Protein AF-A0A1W1HBN4-F1 (afdb_monomer_lite)

pLDDT: mean 91.36, std 12.98, range [43.5, 98.62]

Secondary structure (DSSP, 8-state):
----S--------HHHHHHHHHHHHHHHHHHHHHHHHHSTTTHHHHHHHHHTT-GGGGHHHHHHHHHHHHHHTTSTTSPPPHHHHHHHHHHHS--HHHHHH-GGGGHHHHHHHHHHHHH-

Structure (mmCIF, N/CA/C/O backbone):
data_AF-A0A1W1HBN4-F1
#
_entry.id   AF-A0A1W1HBN4-F1
#
loop_
_atom_site.group_PDB
_atom_site.id
_atom_site.type_symbol
_atom_site.label_atom_id
_atom_site.label_alt_id
_atom_site.label_comp_id
_atom_site.label_asym_id
_atom_site.label_entity_id
_atom_site.label_seq_id
_atom_site.pdbx_PDB_ins_code
_atom_site.Cartn_x
_atom_site.Cartn_y
_atom_site.Cartn_z
_atom_site.occupancy
_atom_site.B_iso_or_equiv
_atom_site.auth_seq_id
_atom_site.auth_comp_id
_atom_site.auth_asym_id
_atom_site.auth_atom_id
_atom_site.pdbx_PDB_model_num
ATOM 1 N N . MET A 1 1 ? -36.441 25.761 12.185 1.00 43.50 1 MET A N 1
ATOM 2 C CA . MET A 1 1 ? -35.252 25.169 12.829 1.00 43.50 1 MET A CA 1
ATOM 3 C C . MET A 1 1 ? -34.893 23.951 11.997 1.00 43.50 1 MET A C 1
ATOM 5 O O . MET A 1 1 ? -35.746 23.078 11.923 1.00 43.50 1 MET A O 1
ATOM 9 N N . PRO A 1 2 ? -33.772 23.923 11.260 1.00 45.31 2 PRO A N 1
ATOM 10 C CA . PRO A 1 2 ? -33.369 22.708 10.565 1.00 45.31 2 PRO A CA 1
ATOM 11 C C . PRO A 1 2 ? -32.959 21.667 11.609 1.00 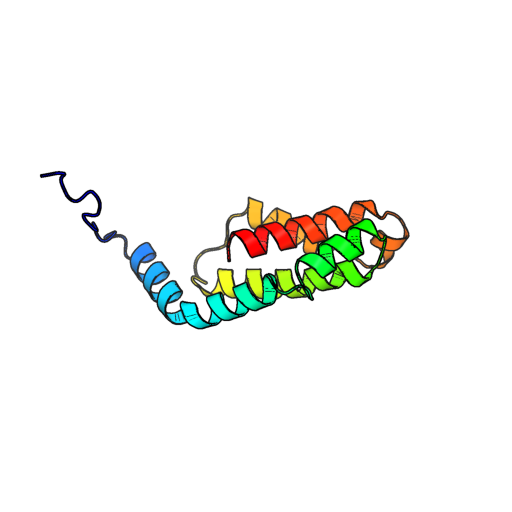45.31 2 PRO A C 1
ATOM 13 O O . PRO A 1 2 ? -32.120 21.943 12.467 1.00 45.31 2 PRO A O 1
ATOM 16 N N . ASP A 1 3 ? -33.608 20.509 11.560 1.00 44.72 3 ASP A N 1
A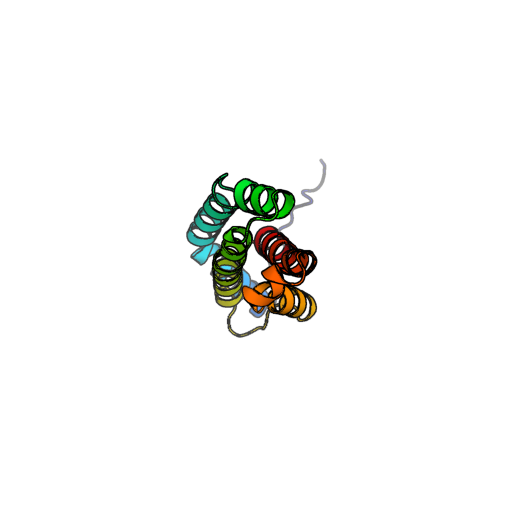TOM 17 C CA . ASP A 1 3 ? -33.293 19.364 12.402 1.00 44.72 3 ASP A CA 1
ATOM 18 C C . ASP A 1 3 ? -31.818 18.984 12.245 1.00 44.72 3 ASP A C 1
ATOM 20 O O . ASP A 1 3 ? -31.273 18.932 11.141 1.00 44.72 3 ASP A O 1
ATOM 24 N N . ASN A 1 4 ? -31.164 18.754 13.380 1.00 46.66 4 ASN A N 1
ATOM 25 C CA . ASN A 1 4 ? -29.769 18.352 13.464 1.00 46.66 4 ASN A CA 1
ATOM 26 C C . ASN A 1 4 ? -29.586 16.975 12.797 1.00 46.66 4 ASN A C 1
ATOM 28 O O . ASN A 1 4 ? -29.841 15.938 13.407 1.00 46.66 4 ASN A O 1
ATOM 32 N N . ILE A 1 5 ? -29.146 16.978 11.536 1.00 50.41 5 ILE A N 1
ATOM 33 C CA . ILE A 1 5 ? -28.921 15.789 10.692 1.00 50.41 5 ILE A CA 1
ATOM 34 C C . ILE A 1 5 ? -27.757 14.925 11.227 1.00 50.41 5 ILE A C 1
ATOM 36 O O . ILE A 1 5 ? -27.572 13.789 10.801 1.00 50.41 5 ILE A O 1
ATOM 40 N N . PHE A 1 6 ? -27.014 15.418 12.224 1.00 51.88 6 PHE A N 1
ATOM 41 C CA . PHE A 1 6 ? -25.983 14.676 12.950 1.00 51.88 6 PHE A CA 1
ATOM 42 C C . PHE A 1 6 ? -26.509 14.098 14.269 1.00 51.88 6 PHE A C 1
ATOM 44 O O . PHE A 1 6 ? -25.833 14.156 15.299 1.00 51.88 6 PHE A O 1
ATOM 51 N N . GLN A 1 7 ? -27.710 13.511 14.271 1.00 47.12 7 GLN A N 1
ATOM 52 C CA . GLN A 1 7 ? -28.030 12.543 15.318 1.00 47.12 7 GLN A CA 1
ATOM 53 C C . GLN A 1 7 ? -27.072 11.359 15.171 1.00 47.12 7 GLN A C 1
ATOM 55 O O . GLN A 1 7 ? -27.268 10.466 14.349 1.00 47.12 7 GLN A O 1
ATOM 60 N N . ASN A 1 8 ? -26.011 11.402 15.972 1.00 57.03 8 ASN A N 1
ATOM 61 C CA . ASN A 1 8 ? -24.996 10.376 16.119 1.00 57.03 8 ASN A CA 1
ATOM 62 C C . ASN A 1 8 ? -25.655 9.125 16.724 1.00 57.03 8 ASN A C 1
ATOM 64 O O . ASN A 1 8 ? -25.624 8.905 17.934 1.00 57.03 8 ASN A O 1
ATOM 68 N N . LYS A 1 9 ? -26.356 8.343 15.896 1.00 58.72 9 LYS A N 1
ATOM 69 C CA . LYS A 1 9 ? -26.771 6.992 16.267 1.00 58.72 9 LYS A CA 1
ATOM 70 C C . LYS A 1 9 ? -25.494 6.176 16.355 1.00 58.72 9 LYS A C 1
ATOM 72 O O . LYS A 1 9 ? -24.943 5.798 15.327 1.00 58.72 9 LYS A O 1
ATOM 77 N N . SER A 1 10 ? -25.016 5.947 17.575 1.00 64.31 10 SER A N 1
ATOM 78 C CA . SER A 1 10 ? -23.909 5.025 17.798 1.00 64.31 10 SER A CA 1
ATOM 79 C C . SER A 1 10 ? -24.286 3.679 17.189 1.00 64.31 10 SER A C 1
ATOM 81 O O . SER A 1 10 ? -25.327 3.111 17.542 1.00 64.31 10 SER A O 1
ATOM 83 N N . ASP A 1 11 ? -23.463 3.189 16.268 1.00 70.50 11 ASP A N 1
ATOM 84 C CA . ASP A 1 11 ? -23.628 1.843 15.745 1.00 70.50 11 ASP A CA 1
ATOM 85 C C . ASP A 1 11 ? -23.503 0.857 16.916 1.00 70.50 11 ASP A C 1
ATOM 87 O O . ASP A 1 11 ? -22.508 0.843 17.644 1.00 70.50 11 ASP A O 1
ATOM 91 N N . GLN A 1 12 ? -24.569 0.099 17.169 1.00 81.81 12 GLN A N 1
ATOM 92 C CA . GLN A 1 12 ? -24.625 -0.848 18.283 1.00 81.81 12 GLN A CA 1
ATOM 93 C C . GLN A 1 12 ? -23.892 -2.155 17.955 1.00 81.81 12 GLN A C 1
ATOM 95 O O . GLN A 1 12 ? -23.806 -3.028 18.815 1.00 81.81 12 GLN A O 1
ATOM 100 N N . ASN A 1 13 ? -23.375 -2.313 16.730 1.00 89.00 13 ASN A N 1
ATOM 101 C CA . ASN A 1 13 ? -22.580 -3.469 16.350 1.00 89.00 13 ASN A CA 1
ATOM 102 C C . ASN A 1 13 ? -21.252 -3.483 17.140 1.00 89.00 13 ASN A C 1
ATOM 104 O O . ASN A 1 13 ? -20.427 -2.581 16.951 1.00 89.00 13 ASN A O 1
ATOM 108 N N . PRO A 1 14 ? -21.004 -4.504 17.984 1.00 90.06 14 PRO A N 1
ATOM 109 C CA . PRO A 1 14 ? -19.784 -4.591 18.785 1.00 90.06 14 PRO A CA 1
ATOM 110 C C . PRO A 1 14 ? -18.499 -4.568 17.949 1.00 90.06 14 PRO A C 1
ATOM 112 O O . PRO A 1 14 ? -17.515 -3.962 18.368 1.00 90.06 14 PRO A O 1
ATOM 115 N N . GLU A 1 15 ? -18.506 -5.160 16.748 1.00 90.94 15 GLU A N 1
ATOM 116 C CA . GLU A 1 15 ? -17.345 -5.139 15.846 1.00 90.94 15 GLU A CA 1
ATOM 117 C C . GLU A 1 15 ? -17.008 -3.711 15.401 1.00 90.94 15 GLU A C 1
ATOM 119 O O . GLU A 1 15 ? -15.841 -3.327 15.353 1.00 90.94 15 GLU A O 1
ATOM 124 N N . ILE A 1 16 ? -18.032 -2.903 15.105 1.00 90.50 16 ILE A N 1
ATOM 125 C CA . ILE A 1 16 ? -17.860 -1.516 14.657 1.00 90.50 16 ILE A CA 1
ATOM 126 C C . ILE A 1 16 ? -17.365 -0.642 15.809 1.00 90.50 16 ILE A C 1
ATOM 128 O O . ILE A 1 16 ? -16.514 0.220 15.596 1.00 90.50 16 ILE A O 1
ATOM 132 N N . GLN A 1 17 ? -17.830 -0.894 17.034 1.00 92.19 17 GLN A N 1
ATOM 133 C CA . GLN A 1 17 ? -17.337 -0.194 18.222 1.00 92.19 17 GLN A CA 1
ATOM 134 C C . GLN A 1 17 ? -15.858 -0.498 18.482 1.00 92.19 17 GLN A C 1
ATOM 136 O O . GLN A 1 17 ? -15.079 0.433 18.674 1.00 92.19 17 GLN A O 1
ATOM 141 N N . ILE A 1 18 ? -15.452 -1.772 18.417 1.00 93.44 18 ILE A N 1
ATOM 142 C CA . ILE A 1 18 ? -14.044 -2.174 18.569 1.00 93.44 18 ILE A CA 1
ATOM 143 C C . ILE A 1 18 ? -13.182 -1.532 17.479 1.00 93.44 18 ILE A C 1
ATOM 145 O O . ILE A 1 18 ? -12.145 -0.944 17.781 1.00 93.44 18 ILE A O 1
ATOM 149 N N . LEU A 1 19 ? -13.625 -1.602 16.220 1.00 93.69 19 LEU A N 1
ATOM 150 C CA . LEU A 1 19 ? -12.927 -0.978 15.099 1.00 93.69 19 LEU A CA 1
ATOM 151 C C . LEU A 1 19 ? -12.739 0.526 15.332 1.00 93.69 19 LEU A C 1
ATOM 153 O O . LEU A 1 19 ? -11.637 1.043 15.161 1.00 93.69 19 LEU A O 1
ATOM 157 N N . PHE A 1 20 ? -13.795 1.226 15.744 1.00 94.19 20 PHE A N 1
ATOM 158 C CA . PHE A 1 20 ? -13.757 2.668 15.961 1.00 94.19 20 PHE A CA 1
ATOM 159 C C . PHE A 1 20 ? -12.824 3.068 17.109 1.00 94.19 20 PHE A C 1
ATOM 161 O O . PHE A 1 20 ? -12.051 4.015 16.967 1.00 94.19 20 PHE A O 1
ATOM 168 N N . GLU A 1 21 ? -12.843 2.333 18.222 1.00 95.12 21 GLU A N 1
ATOM 169 C CA . GLU A 1 21 ? -11.911 2.569 19.327 1.00 95.12 21 GLU A CA 1
ATOM 170 C C . GLU A 1 21 ? -10.460 2.294 18.910 1.00 95.12 21 GLU A C 1
ATOM 172 O O . GLU A 1 21 ? -9.579 3.104 19.197 1.00 95.12 21 GLU A O 1
ATOM 177 N N . ASN A 1 22 ? -10.203 1.235 18.136 1.00 96.62 22 ASN A N 1
ATOM 178 C CA . ASN A 1 22 ? -8.865 0.965 17.609 1.00 96.62 22 ASN A CA 1
ATOM 179 C C . ASN A 1 22 ? -8.372 2.068 16.662 1.00 96.62 22 ASN A C 1
ATOM 181 O O . ASN A 1 22 ? -7.197 2.431 16.721 1.00 96.62 22 ASN A O 1
ATOM 185 N N . ILE A 1 23 ? -9.252 2.625 15.818 1.00 95.62 23 ILE A N 1
ATOM 186 C CA . ILE A 1 23 ? -8.916 3.766 14.951 1.00 95.62 23 ILE A CA 1
ATOM 187 C C . ILE A 1 23 ? -8.515 4.970 15.804 1.00 95.62 23 ILE A C 1
ATOM 189 O O . ILE A 1 23 ? -7.458 5.543 15.566 1.00 95.62 23 ILE A O 1
ATOM 193 N N . LYS A 1 24 ? -9.305 5.334 16.823 1.00 96.25 24 LYS A N 1
ATOM 194 C CA . LYS A 1 24 ? -8.975 6.463 17.713 1.00 96.25 24 LYS A CA 1
ATOM 195 C C . LYS A 1 24 ? -7.646 6.266 18.431 1.00 96.25 24 LYS A C 1
ATOM 197 O O . LYS A 1 24 ? -6.854 7.199 18.503 1.00 96.25 24 LYS A O 1
ATOM 202 N N . LEU A 1 25 ? -7.402 5.063 18.954 1.00 96.69 25 LEU A N 1
ATOM 203 C CA . LEU A 1 25 ? -6.159 4.733 19.652 1.00 96.69 25 LEU A CA 1
ATOM 204 C C . LEU A 1 25 ? -4.936 4.873 18.740 1.00 96.69 25 LEU A C 1
ATOM 206 O O . LEU A 1 25 ? -3.872 5.271 19.206 1.00 96.69 25 LEU A O 1
ATOM 210 N N . LYS A 1 26 ? -5.092 4.563 17.450 1.00 96.31 26 LYS A N 1
ATOM 211 C CA . LYS A 1 26 ? -4.025 4.643 16.445 1.00 96.31 26 LYS A CA 1
ATOM 212 C C . LYS A 1 26 ? -3.988 5.952 15.673 1.00 96.31 26 LYS A C 1
ATOM 214 O O . LYS A 1 26 ? -3.077 6.135 14.877 1.00 96.31 26 LYS A O 1
ATOM 219 N N . LEU A 1 27 ? -4.930 6.863 15.907 1.00 96.81 27 LEU A N 1
ATOM 220 C CA . LEU A 1 27 ? -5.071 8.086 15.125 1.00 96.81 27 LEU A CA 1
ATOM 221 C C . LEU A 1 27 ? -3.760 8.889 15.010 1.00 96.81 27 LEU A C 1
ATOM 223 O O . LEU A 1 27 ? -3.421 9.232 13.882 1.00 96.81 27 LEU A O 1
ATOM 227 N N . PRO A 1 28 ? -2.960 9.092 16.080 1.00 97.00 28 PRO A N 1
ATOM 228 C CA . PRO A 1 28 ? -1.684 9.800 15.949 1.00 97.00 28 PRO A CA 1
ATOM 229 C C . PRO A 1 28 ? -0.683 9.102 15.012 1.00 97.00 28 PRO A C 1
ATOM 231 O O . PRO A 1 28 ? -0.007 9.763 14.231 1.00 97.00 28 PRO A O 1
ATOM 234 N N . GLU A 1 29 ? -0.611 7.764 15.054 1.00 96.94 29 GLU A N 1
ATOM 235 C CA . GLU A 1 29 ? 0.242 6.968 14.154 1.00 96.94 29 GLU A CA 1
ATOM 236 C C . GLU A 1 29 ? -0.242 7.083 12.700 1.00 96.94 29 GLU A C 1
ATOM 238 O O . GLU A 1 29 ? 0.564 7.199 11.778 1.00 96.94 29 GLU A O 1
ATOM 243 N N . LEU A 1 30 ? -1.563 7.061 12.489 1.00 97.44 30 LEU A N 1
ATOM 244 C CA . LEU A 1 30 ? -2.170 7.190 11.163 1.00 97.44 30 LEU A CA 1
ATOM 245 C C . LEU A 1 30 ? -1.928 8.582 10.568 1.00 97.44 30 LEU A C 1
ATOM 247 O O . LEU A 1 30 ? -1.583 8.680 9.394 1.00 97.44 30 LEU A O 1
ATOM 251 N N . GLU A 1 31 ? -2.053 9.640 11.371 1.00 97.62 31 GLU A N 1
ATOM 252 C CA . GLU A 1 31 ? -1.786 11.022 10.959 1.00 97.62 31 GLU A CA 1
ATOM 253 C C . GLU A 1 31 ? -0.313 11.228 10.583 1.00 97.62 31 GLU A C 1
ATOM 255 O O . GLU A 1 31 ? -0.027 11.763 9.510 1.00 97.62 31 GLU A O 1
ATOM 260 N N . GLU A 1 32 ? 0.622 10.738 11.405 1.00 97.25 32 GLU A N 1
ATOM 261 C CA . GLU A 1 32 ? 2.059 10.796 11.106 1.00 97.25 32 GLU A CA 1
ATOM 262 C C . GLU A 1 32 ? 2.391 10.025 9.820 1.00 97.25 32 GLU A C 1
ATOM 264 O O . GLU A 1 32 ? 3.124 10.510 8.950 1.00 97.25 32 GLU A O 1
ATOM 269 N N . LEU A 1 33 ? 1.819 8.829 9.656 1.00 97.62 33 LEU A N 1
ATOM 270 C CA . LEU A 1 33 ? 2.026 8.025 8.458 1.00 97.62 33 LEU A CA 1
ATOM 271 C C . LEU A 1 33 ? 1.425 8.695 7.217 1.00 97.62 33 LEU A C 1
ATOM 273 O O . LEU A 1 33 ? 2.039 8.660 6.146 1.00 97.62 33 LEU A O 1
ATOM 277 N N . LEU A 1 34 ? 0.260 9.332 7.350 1.00 96.88 34 LEU A N 1
ATOM 278 C CA . LEU A 1 34 ? -0.385 10.070 6.272 1.00 96.88 34 LEU A CA 1
ATOM 279 C C . LEU A 1 34 ? 0.471 11.269 5.860 1.00 96.88 34 LEU A C 1
ATOM 281 O O . LEU A 1 34 ? 0.725 11.446 4.666 1.00 96.88 34 LEU A O 1
ATOM 285 N N . GLU A 1 35 ? 0.968 12.056 6.812 1.00 96.31 35 GLU A N 1
ATOM 286 C CA . GLU A 1 35 ? 1.871 13.179 6.545 1.00 96.31 35 GLU A CA 1
ATOM 287 C C . GLU A 1 35 ? 3.148 12.706 5.840 1.00 96.31 35 GLU A C 1
ATOM 289 O O . GLU A 1 35 ? 3.503 13.213 4.770 1.00 96.31 35 GLU A O 1
ATOM 294 N N . ASN A 1 36 ? 3.786 11.657 6.363 1.00 95.06 36 ASN A N 1
ATOM 295 C CA . ASN A 1 36 ? 4.975 11.073 5.755 1.00 95.06 36 ASN A CA 1
ATOM 296 C C . ASN A 1 36 ? 4.699 10.583 4.322 1.00 95.06 36 ASN A C 1
ATOM 298 O O . ASN A 1 36 ? 5.476 10.876 3.407 1.00 95.06 36 ASN A O 1
ATOM 302 N N . SER A 1 37 ? 3.579 9.890 4.089 1.00 94.69 37 SER A N 1
ATOM 303 C CA . SER A 1 37 ? 3.196 9.387 2.761 1.00 94.69 37 SER A CA 1
ATOM 304 C C . SER A 1 37 ? 2.906 10.505 1.750 1.00 94.69 37 SER A C 1
ATOM 306 O O . SER A 1 37 ? 3.142 10.318 0.556 1.00 94.69 37 SER A O 1
ATOM 308 N N . ASN A 1 38 ? 2.435 11.667 2.218 1.00 92.94 38 ASN A N 1
ATOM 309 C CA . ASN A 1 38 ? 2.185 12.863 1.409 1.00 92.94 38 ASN A CA 1
ATOM 310 C C . ASN A 1 38 ? 3.445 13.689 1.141 1.00 92.94 38 ASN A C 1
ATOM 312 O O . ASN A 1 38 ? 3.419 14.543 0.257 1.00 92.94 38 ASN A O 1
ATOM 316 N N . SER A 1 39 ? 4.534 13.465 1.879 1.00 89.81 39 SER A N 1
ATOM 317 C CA . SER A 1 39 ? 5.754 14.250 1.703 1.00 89.81 39 SER A CA 1
ATOM 318 C C . SER A 1 39 ? 6.291 14.160 0.272 1.00 89.81 39 SER A C 1
ATOM 320 O O . SER A 1 39 ? 6.181 13.127 -0.399 1.00 89.81 39 SER A O 1
ATOM 322 N N . ASN A 1 40 ? 6.957 15.224 -0.182 1.00 82.38 40 ASN A N 1
ATOM 323 C CA . ASN A 1 40 ? 7.543 15.274 -1.525 1.00 82.38 40 ASN A CA 1
ATOM 324 C C . ASN A 1 40 ? 8.580 14.168 -1.760 1.00 82.38 40 ASN A C 1
ATOM 326 O O . ASN A 1 40 ? 8.831 13.817 -2.905 1.00 82.38 40 ASN A O 1
ATOM 330 N N . HIS A 1 41 ? 9.165 13.607 -0.695 1.00 84.19 41 HIS A N 1
ATOM 331 C CA . HIS A 1 41 ? 10.108 12.488 -0.760 1.00 84.19 41 HIS A CA 1
ATOM 332 C C . HIS A 1 41 ? 9.436 11.126 -0.987 1.00 84.19 41 HIS A C 1
ATOM 334 O O . HIS A 1 41 ? 10.131 10.175 -1.340 1.00 84.19 41 HIS A O 1
ATOM 340 N N . ASN A 1 42 ? 8.112 11.038 -0.826 1.00 86.44 42 ASN A N 1
ATOM 341 C CA . ASN A 1 42 ? 7.325 9.839 -1.090 1.00 86.44 42 ASN A CA 1
ATOM 342 C C . ASN A 1 42 ? 6.377 10.072 -2.269 1.00 86.44 42 ASN A C 1
ATOM 344 O O . ASN A 1 42 ? 6.655 9.594 -3.363 1.00 86.44 42 ASN A O 1
ATOM 348 N N . TYR A 1 43 ? 5.303 10.848 -2.098 1.00 91.38 43 TYR A N 1
ATOM 349 C CA . TYR A 1 43 ? 4.251 10.967 -3.112 1.00 91.38 43 TYR A CA 1
ATOM 350 C C . TYR A 1 43 ? 4.776 11.487 -4.458 1.00 91.38 43 TYR A C 1
ATOM 352 O O . TYR A 1 43 ? 4.843 10.740 -5.436 1.00 91.38 43 TYR A O 1
ATOM 360 N N . GLU A 1 44 ? 5.208 12.749 -4.507 1.00 93.44 44 GLU A N 1
ATOM 361 C CA . GLU A 1 44 ? 5.707 13.357 -5.746 1.00 93.44 44 GLU A CA 1
ATOM 362 C C . GLU A 1 44 ? 6.956 12.640 -6.265 1.00 93.44 44 GLU A C 1
ATOM 364 O O . GLU A 1 44 ? 7.099 12.435 -7.471 1.00 93.44 44 GLU A O 1
ATOM 369 N N . TYR A 1 45 ? 7.832 12.200 -5.357 1.00 94.38 45 TYR A N 1
ATOM 370 C CA . TYR A 1 45 ? 9.035 11.454 -5.700 1.00 94.38 45 TYR A CA 1
ATOM 371 C C . TYR A 1 45 ? 8.726 10.169 -6.469 1.00 94.38 45 TYR A C 1
ATOM 373 O O . TYR A 1 45 ? 9.341 9.930 -7.508 1.00 94.38 45 TYR A O 1
ATOM 381 N N . PHE A 1 46 ? 7.781 9.342 -6.013 1.00 96.19 46 PHE A N 1
ATOM 382 C CA . PHE A 1 46 ? 7.465 8.078 -6.682 1.00 96.19 46 PHE A CA 1
ATOM 383 C C . PHE A 1 46 ? 6.847 8.308 -8.063 1.00 96.19 46 PHE A C 1
ATOM 385 O O . PHE A 1 46 ? 7.280 7.673 -9.028 1.00 96.19 46 PHE A O 1
ATOM 392 N N . LEU A 1 47 ? 5.918 9.266 -8.191 1.00 96.25 47 LEU A N 1
ATOM 393 C CA . LEU A 1 47 ? 5.346 9.641 -9.489 1.00 96.25 47 LEU A CA 1
ATOM 394 C C . LEU A 1 47 ? 6.434 10.153 -10.442 1.00 96.25 47 LEU A C 1
ATOM 396 O O . LEU A 1 47 ? 6.524 9.710 -11.587 1.00 96.25 47 LEU A O 1
ATOM 400 N N . TYR A 1 48 ? 7.305 11.038 -9.959 1.00 96.56 48 TYR A N 1
ATOM 401 C CA . TYR A 1 48 ? 8.434 11.552 -10.724 1.00 96.56 48 TYR A CA 1
ATOM 402 C C . TYR A 1 48 ? 9.357 10.419 -11.199 1.00 96.56 48 TYR A C 1
ATOM 404 O O . TYR A 1 48 ? 9.693 10.342 -12.380 1.00 96.56 48 TYR A O 1
ATOM 412 N N . ARG A 1 49 ? 9.742 9.487 -10.315 1.00 96.56 49 ARG A N 1
ATOM 413 C CA . ARG A 1 49 ? 10.606 8.349 -10.678 1.00 96.56 49 ARG A CA 1
ATOM 414 C C . ARG A 1 49 ? 9.964 7.433 -11.711 1.00 96.56 49 ARG A C 1
ATOM 416 O O . ARG A 1 49 ? 10.680 6.975 -12.601 1.00 96.56 49 ARG A O 1
ATOM 423 N N . PHE A 1 50 ? 8.651 7.229 -11.631 1.00 96.81 50 PHE A N 1
ATOM 424 C CA . PHE A 1 50 ? 7.904 6.466 -12.623 1.00 96.81 50 PHE A CA 1
ATOM 425 C C . PHE A 1 50 ? 8.015 7.078 -14.028 1.00 96.81 50 PHE A C 1
ATOM 427 O O . PHE A 1 50 ? 8.426 6.405 -14.972 1.00 96.81 50 PHE A O 1
ATOM 434 N N . TYR A 1 51 ? 7.720 8.373 -14.171 1.00 96.44 51 TYR A N 1
ATOM 435 C CA . TYR A 1 51 ? 7.771 9.040 -15.479 1.00 96.44 51 TYR A CA 1
ATOM 436 C C . TYR A 1 51 ? 9.195 9.221 -16.020 1.00 96.44 51 TYR A C 1
ATOM 438 O O . TYR A 1 51 ? 9.383 9.346 -17.226 1.00 96.44 51 TYR A O 1
ATOM 446 N N . HIS A 1 52 ? 10.202 9.189 -15.147 1.00 95.81 52 HIS A N 1
ATOM 447 C CA . HIS A 1 52 ? 11.612 9.255 -15.529 1.00 95.81 52 HIS A CA 1
ATOM 448 C C . HIS A 1 52 ? 12.281 7.887 -15.735 1.00 95.81 52 HIS A C 1
ATOM 450 O O . HIS A 1 52 ? 13.501 7.843 -15.903 1.00 95.81 52 HIS A O 1
ATOM 456 N N . GLY A 1 53 ? 11.540 6.773 -15.710 1.00 94.75 53 GLY A N 1
ATOM 457 C CA . GLY A 1 53 ? 12.128 5.452 -15.967 1.00 94.75 53 GLY A CA 1
ATOM 458 C C . GLY A 1 53 ? 13.113 4.992 -14.885 1.00 94.75 53 GLY A C 1
ATOM 459 O O . GLY A 1 53 ? 14.071 4.278 -15.174 1.00 94.75 53 GLY A O 1
ATOM 460 N N . SER A 1 54 ? 12.968 5.476 -13.649 1.00 95.06 54 SER A N 1
ATOM 461 C CA . SER A 1 54 ? 13.957 5.267 -12.593 1.00 95.06 54 SER A CA 1
ATOM 462 C C . SER A 1 54 ? 13.536 4.178 -11.615 1.00 95.06 54 SER A C 1
ATOM 464 O O . SER A 1 54 ? 12.541 4.330 -10.909 1.00 95.06 54 SER A O 1
ATOM 466 N N . TYR A 1 55 ? 14.373 3.147 -11.462 1.00 92.38 55 TYR A N 1
ATOM 467 C CA . TYR A 1 55 ? 14.151 2.020 -10.541 1.00 92.38 55 TYR A CA 1
ATOM 468 C C . TYR A 1 55 ? 13.869 2.405 -9.088 1.00 92.38 55 TYR A C 1
ATOM 470 O O . TYR A 1 55 ? 13.252 1.637 -8.365 1.00 92.38 55 TYR A O 1
ATOM 478 N N . LYS A 1 56 ? 14.220 3.628 -8.671 1.00 93.31 56 LYS A N 1
ATOM 479 C CA . LYS A 1 56 ? 13.868 4.163 -7.347 1.00 93.31 56 LYS A CA 1
ATOM 480 C C . LYS A 1 56 ? 12.355 4.253 -7.101 1.00 93.31 56 LYS A C 1
ATOM 482 O O . LYS A 1 56 ? 11.956 4.508 -5.970 1.00 93.31 56 LYS A O 1
ATOM 487 N N . VAL A 1 57 ? 11.521 4.055 -8.128 1.00 95.56 57 VAL A N 1
ATOM 488 C CA . VAL A 1 57 ? 10.075 3.829 -7.973 1.00 95.56 57 VAL A CA 1
ATOM 489 C C . VAL A 1 57 ? 9.775 2.635 -7.054 1.00 95.56 57 VAL A C 1
ATOM 491 O O . VAL A 1 57 ? 8.775 2.663 -6.346 1.00 95.56 57 VAL A O 1
ATOM 494 N N . GLU A 1 58 ? 10.671 1.641 -6.971 1.00 94.81 58 GLU A N 1
ATOM 495 C CA . GLU A 1 58 ? 10.536 0.479 -6.081 1.00 94.81 58 GLU A CA 1
ATOM 496 C C . GLU A 1 58 ? 10.429 0.867 -4.598 1.00 94.81 58 GLU A C 1
ATOM 498 O O . GLU A 1 58 ? 9.848 0.133 -3.804 1.00 94.81 58 GLU A O 1
ATOM 503 N N . TYR A 1 59 ? 10.924 2.046 -4.200 1.00 95.44 59 TYR A N 1
ATOM 504 C CA . TYR A 1 59 ? 10.805 2.526 -2.820 1.00 95.44 59 TYR A CA 1
ATOM 505 C C . TYR A 1 59 ? 9.343 2.719 -2.389 1.00 95.44 59 TYR A C 1
ATOM 507 O O . TYR A 1 59 ? 9.036 2.603 -1.200 1.00 95.44 59 TYR A O 1
ATOM 515 N N . ALA A 1 60 ? 8.426 2.904 -3.343 1.00 97.25 60 ALA A N 1
ATOM 516 C CA . ALA A 1 60 ? 6.993 2.922 -3.077 1.00 97.25 60 ALA A CA 1
ATOM 517 C C . ALA A 1 60 ? 6.479 1.584 -2.514 1.00 97.25 60 ALA A C 1
ATOM 519 O O . ALA A 1 60 ? 5.535 1.591 -1.724 1.00 97.25 60 ALA A O 1
ATOM 520 N N . ILE A 1 61 ? 7.118 0.448 -2.831 1.00 97.50 61 ILE A N 1
ATOM 521 C CA . ILE A 1 61 ? 6.773 -0.874 -2.275 1.00 97.50 61 ILE A CA 1
ATOM 522 C C . ILE A 1 61 ? 6.921 -0.862 -0.752 1.00 97.50 61 ILE A C 1
ATOM 524 O O . ILE A 1 61 ? 6.034 -1.331 -0.038 1.00 97.50 61 ILE A O 1
ATOM 528 N N . GLY A 1 62 ? 8.024 -0.301 -0.246 1.00 96.62 62 GLY A N 1
ATOM 529 C CA . GLY A 1 62 ? 8.285 -0.209 1.189 1.00 96.62 62 GLY A CA 1
ATOM 530 C C . GLY A 1 62 ? 7.211 0.602 1.910 1.00 96.62 62 GLY A C 1
ATOM 531 O O . GLY A 1 62 ? 6.622 0.120 2.877 1.00 96.62 62 GLY A O 1
ATOM 532 N N . MET A 1 63 ? 6.896 1.792 1.388 1.00 97.62 63 MET A N 1
ATOM 533 C CA . MET A 1 63 ? 5.846 2.648 1.948 1.00 97.62 63 MET A CA 1
ATOM 534 C C . MET A 1 63 ? 4.472 1.966 1.898 1.00 97.62 63 MET A C 1
ATOM 536 O O . MET A 1 63 ? 3.757 1.937 2.895 1.00 97.62 63 MET A O 1
ATOM 540 N N . THR A 1 64 ? 4.140 1.327 0.775 1.00 98.50 64 THR A N 1
ATOM 541 C CA . THR A 1 64 ? 2.896 0.559 0.608 1.00 98.50 64 THR A CA 1
ATOM 542 C C . THR A 1 64 ? 2.767 -0.533 1.669 1.00 98.50 64 THR A C 1
ATOM 544 O O . THR A 1 64 ? 1.736 -0.625 2.334 1.00 98.50 64 THR A O 1
ATOM 547 N N . LYS A 1 65 ? 3.819 -1.338 1.885 1.00 98.44 65 LYS A N 1
ATOM 548 C CA . LYS A 1 65 ? 3.817 -2.412 2.893 1.00 98.44 65 LYS A CA 1
ATOM 549 C C . LYS A 1 65 ? 3.632 -1.869 4.312 1.00 98.44 65 LYS A C 1
ATOM 551 O O . LYS A 1 65 ? 2.919 -2.494 5.095 1.00 98.44 65 LYS A O 1
ATOM 556 N N . ILE A 1 66 ? 4.233 -0.722 4.639 1.00 98.19 66 ILE A N 1
ATOM 557 C CA . ILE A 1 66 ? 4.056 -0.068 5.946 1.00 98.19 66 ILE A CA 1
ATOM 558 C C . ILE A 1 66 ? 2.594 0.347 6.135 1.00 98.19 66 ILE A C 1
ATOM 560 O O . ILE A 1 66 ? 1.979 -0.070 7.113 1.00 98.19 66 ILE A O 1
ATOM 564 N N . ILE A 1 67 ? 2.015 1.070 5.171 1.00 98.38 67 ILE A N 1
ATOM 565 C CA . ILE A 1 67 ? 0.620 1.530 5.230 1.00 98.38 67 ILE A CA 1
ATOM 566 C C . ILE A 1 67 ? -0.346 0.354 5.382 1.00 98.38 67 ILE A C 1
ATOM 568 O O . ILE A 1 67 ? -1.152 0.325 6.309 1.00 98.38 67 ILE A O 1
ATOM 572 N N . VAL A 1 68 ? -0.232 -0.657 4.520 1.00 98.44 68 VAL A N 1
ATOM 573 C CA . VAL A 1 68 ? -1.127 -1.824 4.535 1.00 98.44 68 VAL A CA 1
ATOM 574 C C . VAL A 1 68 ? -1.015 -2.591 5.851 1.00 98.44 68 VAL A C 1
ATOM 576 O O . VAL A 1 68 ? -2.030 -3.018 6.403 1.00 98.44 68 VAL A O 1
ATOM 579 N N . LYS A 1 69 ? 0.200 -2.736 6.393 1.00 98.25 69 LYS A N 1
ATOM 580 C CA . LYS A 1 69 ? 0.413 -3.362 7.701 1.00 98.25 69 LYS A CA 1
ATOM 581 C C . LYS A 1 69 ? -0.250 -2.555 8.817 1.00 98.25 69 LYS A C 1
ATOM 583 O O . LYS A 1 69 ? -0.912 -3.149 9.667 1.00 98.25 69 LYS A O 1
ATOM 588 N N . THR A 1 70 ? -0.102 -1.231 8.823 1.00 98.00 70 THR A N 1
ATOM 589 C CA . THR A 1 70 ? -0.734 -0.364 9.826 1.00 98.00 70 THR A CA 1
ATOM 590 C C . THR A 1 70 ? -2.259 -0.455 9.750 1.00 98.00 70 THR A C 1
ATOM 592 O O . THR A 1 70 ? -2.887 -0.706 10.779 1.00 98.00 70 THR A O 1
ATOM 595 N N . LEU A 1 71 ? -2.843 -0.393 8.546 1.00 97.62 71 LEU A N 1
ATOM 596 C CA . LEU A 1 71 ? -4.285 -0.563 8.322 1.00 97.62 71 LEU A CA 1
ATOM 597 C C . LEU A 1 71 ? -4.792 -1.930 8.805 1.00 97.62 71 LEU A C 1
ATOM 599 O O . LEU A 1 71 ? -5.767 -2.000 9.550 1.00 97.62 71 LEU A O 1
ATOM 603 N N . GLN A 1 72 ? -4.112 -3.026 8.452 1.00 97.81 72 GLN A N 1
ATOM 604 C CA . GLN A 1 72 ? -4.496 -4.370 8.905 1.00 97.81 72 GLN A CA 1
ATOM 605 C C . GLN A 1 72 ? -4.409 -4.509 10.433 1.00 97.81 72 GLN A C 1
ATOM 607 O O . GLN A 1 72 ? -5.219 -5.208 11.043 1.00 97.81 72 GLN A O 1
ATOM 612 N N . ASN A 1 73 ? -3.466 -3.814 11.070 1.00 96.94 73 ASN A N 1
ATOM 613 C CA . ASN A 1 73 ? -3.325 -3.827 12.520 1.00 96.94 73 ASN A CA 1
ATOM 614 C C . ASN A 1 73 ? -4.410 -3.015 13.245 1.00 96.94 73 ASN A C 1
ATOM 616 O O . ASN A 1 73 ? -4.464 -3.088 14.472 1.00 96.94 73 ASN A O 1
ATOM 620 N N . ILE A 1 74 ? -5.226 -2.206 12.559 1.00 96.75 74 ILE A N 1
ATOM 621 C CA . ILE A 1 74 ? -6.372 -1.525 13.186 1.00 96.75 74 ILE A CA 1
ATOM 622 C C . ILE A 1 74 ? -7.402 -2.566 13.634 1.00 96.75 74 ILE A C 1
ATOM 624 O O . ILE A 1 74 ? -7.938 -2.474 14.735 1.00 96.75 74 ILE A O 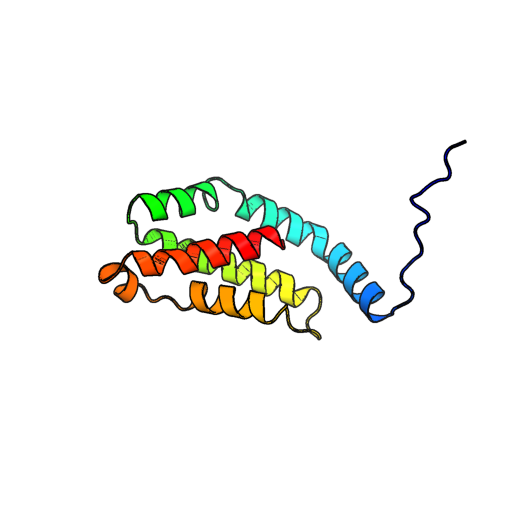1
ATOM 628 N N . TYR A 1 75 ? -7.654 -3.589 12.817 1.00 96.12 75 TYR A N 1
ATOM 629 C CA . TYR A 1 75 ? -8.560 -4.674 13.181 1.00 96.12 75 TYR A CA 1
ATOM 630 C C . TYR A 1 75 ? -8.030 -6.025 12.674 1.00 96.12 75 TYR A C 1
ATOM 632 O O . TYR A 1 75 ? -8.437 -6.495 11.612 1.00 96.12 75 TYR A O 1
ATOM 640 N N . PRO A 1 76 ? -7.102 -6.657 13.424 1.00 94.94 76 PRO A N 1
ATOM 641 C CA . PRO A 1 76 ? -6.378 -7.852 12.976 1.00 94.94 76 PRO A CA 1
ATOM 642 C C . PRO A 1 76 ? -7.262 -9.073 12.698 1.00 94.94 76 PRO A C 1
ATOM 644 O O . PRO A 1 76 ? -6.877 -9.943 11.923 1.00 94.94 76 PRO A O 1
ATOM 647 N N . GLU A 1 77 ? -8.436 -9.146 13.328 1.00 94.25 77 GLU A N 1
ATOM 648 C CA . GLU A 1 77 ? -9.360 -10.281 13.210 1.00 94.25 77 GLU A CA 1
ATOM 649 C C . GLU A 1 77 ? -10.080 -10.331 11.857 1.00 94.25 77 GLU A C 1
ATOM 651 O O . GLU A 1 77 ? -10.645 -11.363 11.492 1.00 94.25 77 GLU A O 1
ATOM 656 N N . LYS A 1 78 ? -10.042 -9.237 11.086 1.00 93.75 78 LYS A N 1
ATOM 657 C CA . LYS A 1 78 ? -10.706 -9.135 9.790 1.00 93.75 78 LYS A CA 1
ATOM 658 C C . LYS A 1 78 ? -9.709 -8.763 8.711 1.00 93.75 78 LYS A C 1
ATOM 660 O O . LYS A 1 78 ? -9.042 -7.734 8.785 1.00 93.75 78 LYS A O 1
ATOM 665 N N . SER A 1 79 ? -9.639 -9.586 7.673 1.00 96.31 79 SER A N 1
ATOM 666 C CA . SER A 1 79 ? -8.831 -9.265 6.502 1.00 96.31 79 SER A CA 1
ATOM 667 C C . SER A 1 79 ? -9.327 -7.986 5.832 1.00 96.31 79 SER A C 1
ATOM 669 O O . SER A 1 79 ? -10.536 -7.744 5.735 1.00 96.31 79 SER A O 1
ATOM 671 N N . LEU A 1 80 ? -8.387 -7.195 5.314 1.00 97.56 80 LEU A N 1
ATOM 672 C CA . LEU A 1 80 ? -8.705 -6.114 4.386 1.00 97.56 80 LEU A CA 1
ATOM 673 C C . LEU A 1 80 ? -9.431 -6.655 3.142 1.00 97.56 80 LEU A C 1
ATOM 675 O O . LEU A 1 80 ? -9.427 -7.852 2.847 1.00 97.56 80 LEU A O 1
ATOM 679 N N . ASN A 1 81 ? -10.072 -5.751 2.402 1.00 98.06 81 ASN A N 1
ATOM 680 C CA . ASN A 1 81 ? -10.833 -6.099 1.208 1.00 98.06 81 ASN A CA 1
ATOM 681 C C . ASN A 1 81 ? -9.985 -6.913 0.203 1.00 98.06 81 ASN A C 1
ATOM 683 O O . ASN A 1 81 ? -8.842 -6.566 -0.083 1.00 98.06 81 ASN A O 1
ATOM 687 N N . SER A 1 82 ? -10.550 -7.982 -0.362 1.00 98.12 82 SER A N 1
ATOM 688 C CA . SER A 1 82 ? -9.816 -8.909 -1.235 1.00 98.12 82 SER A CA 1
ATOM 689 C C . SER A 1 82 ? -9.337 -8.279 -2.546 1.00 98.12 82 SER A C 1
ATOM 691 O O . SER A 1 82 ? -8.241 -8.598 -3.005 1.00 98.12 82 SER A O 1
ATOM 693 N N . LEU A 1 83 ? -10.111 -7.363 -3.139 1.00 98.31 83 LEU A N 1
ATOM 694 C CA . LEU A 1 83 ? -9.692 -6.624 -4.332 1.00 98.31 83 LEU A CA 1
ATOM 695 C C . LEU A 1 83 ? -8.550 -5.661 -4.002 1.00 98.31 83 LEU A C 1
ATOM 697 O O . LEU A 1 83 ? -7.585 -5.580 -4.756 1.00 98.31 83 LEU A O 1
ATOM 701 N N . PHE A 1 84 ? -8.629 -4.987 -2.854 1.00 98.50 84 PHE A N 1
ATOM 702 C CA . PHE A 1 84 ? -7.532 -4.158 -2.363 1.00 98.50 84 PHE A CA 1
ATOM 703 C C . PHE A 1 84 ? -6.256 -4.989 -2.181 1.00 98.50 84 PHE A C 1
ATOM 705 O O . PHE A 1 84 ? -5.220 -4.644 -2.738 1.00 98.50 84 PHE A O 1
ATOM 712 N N . LEU A 1 85 ? -6.334 -6.133 -1.494 1.00 98.50 85 LEU A N 1
ATOM 713 C CA . LEU A 1 85 ? -5.182 -7.018 -1.290 1.00 98.50 85 LEU A CA 1
ATOM 714 C C . LEU A 1 85 ? -4.591 -7.548 -2.602 1.00 98.50 85 LEU A C 1
ATOM 716 O O . LEU A 1 85 ? -3.375 -7.701 -2.691 1.00 98.50 85 LEU A O 1
ATOM 720 N N . LYS A 1 86 ? -5.420 -7.782 -3.626 1.00 98.56 86 LYS A N 1
ATOM 721 C CA . LYS A 1 86 ? -4.944 -8.146 -4.965 1.00 98.56 86 LYS A CA 1
ATOM 722 C C . LYS A 1 86 ? -4.091 -7.033 -5.584 1.00 98.56 86 LYS A C 1
ATOM 724 O O . LYS A 1 86 ? -2.987 -7.319 -6.033 1.00 98.56 86 LYS A O 1
ATOM 729 N N . ILE A 1 87 ? -4.567 -5.786 -5.552 1.00 98.56 87 ILE A N 1
ATOM 730 C CA . ILE A 1 87 ? -3.820 -4.620 -6.057 1.00 98.56 87 ILE A CA 1
ATOM 731 C C . ILE A 1 87 ? -2.490 -4.472 -5.307 1.00 98.56 87 ILE A C 1
ATOM 733 O O . ILE A 1 87 ? -1.444 -4.292 -5.927 1.00 98.56 87 ILE A O 1
ATOM 737 N N . ILE A 1 88 ? -2.514 -4.598 -3.974 1.00 98.56 88 ILE A N 1
ATOM 738 C CA . ILE A 1 88 ? -1.295 -4.533 -3.161 1.00 98.56 88 ILE A CA 1
ATOM 739 C C . ILE A 1 88 ? -0.312 -5.624 -3.577 1.00 98.56 88 ILE A C 1
ATOM 741 O O . ILE A 1 88 ? 0.843 -5.316 -3.843 1.00 98.56 88 ILE A O 1
ATOM 745 N N . HIS A 1 89 ? -0.763 -6.874 -3.684 1.00 98.38 89 HIS A N 1
ATOM 746 C CA . HIS A 1 89 ? 0.092 -7.992 -4.072 1.00 98.38 89 HIS A CA 1
ATOM 747 C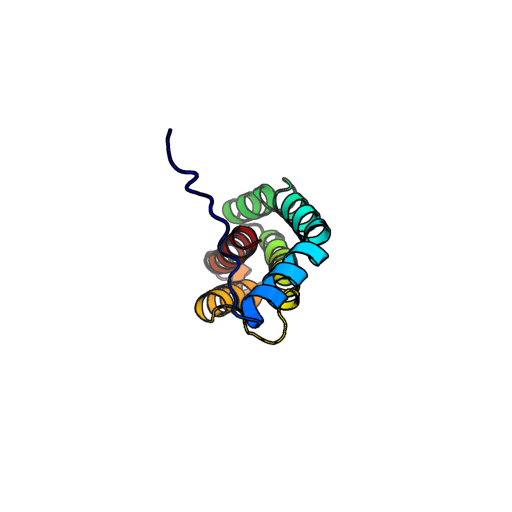 C . HIS A 1 89 ? 0.747 -7.773 -5.444 1.00 98.38 89 HIS A C 1
ATOM 749 O O . HIS A 1 89 ? 1.962 -7.914 -5.572 1.00 98.38 89 HIS A O 1
ATOM 755 N N . GLU A 1 90 ? -0.035 -7.361 -6.445 1.00 98.06 90 GLU A N 1
ATOM 756 C CA . GLU A 1 90 ? 0.463 -7.077 -7.797 1.00 98.06 90 GLU A CA 1
ATOM 757 C C . GLU A 1 90 ? 1.514 -5.957 -7.811 1.00 98.06 90 GLU A C 1
ATOM 759 O O . GLU A 1 90 ? 2.459 -6.019 -8.595 1.00 98.06 90 GLU A O 1
ATOM 764 N N . GLY A 1 91 ? 1.385 -4.954 -6.938 1.00 97.62 91 GLY A N 1
ATOM 765 C CA . GLY A 1 91 ? 2.345 -3.857 -6.835 1.00 97.62 91 GLY A CA 1
ATOM 766 C C . GLY A 1 91 ? 3.548 -4.117 -5.934 1.00 97.62 91 GLY A C 1
ATOM 767 O O . GLY A 1 91 ? 4.572 -3.462 -6.102 1.00 97.62 91 GLY A O 1
ATOM 768 N N . THR A 1 92 ? 3.465 -5.043 -4.975 1.00 97.94 92 THR A N 1
ATOM 769 C CA . THR A 1 92 ? 4.526 -5.238 -3.973 1.00 97.94 92 THR A CA 1
ATOM 770 C C . THR A 1 92 ? 5.447 -6.427 -4.214 1.00 97.94 92 THR A C 1
ATOM 772 O O . THR A 1 92 ? 6.462 -6.539 -3.522 1.00 97.94 92 THR A O 1
ATOM 775 N N . GLU A 1 93 ? 5.095 -7.298 -5.158 1.00 96.25 93 GLU A N 1
ATOM 776 C CA . GLU A 1 93 ? 5.882 -8.480 -5.535 1.00 96.25 93 GLU A CA 1
ATOM 777 C C . GLU A 1 93 ? 6.647 -8.297 -6.857 1.00 96.25 93 GLU A C 1
ATOM 779 O O . GLU A 1 93 ? 7.279 -9.231 -7.344 1.00 96.25 93 GLU A O 1
ATOM 784 N N . VAL A 1 94 ? 6.627 -7.089 -7.433 1.00 93.44 94 VAL A N 1
ATOM 785 C CA . VAL A 1 94 ? 7.422 -6.765 -8.624 1.00 93.44 94 VAL A CA 1
ATOM 786 C C . VAL A 1 94 ? 8.911 -6.838 -8.290 1.00 93.44 94 VAL A C 1
ATOM 788 O O . VAL A 1 94 ? 9.386 -6.193 -7.352 1.00 93.44 94 VAL A O 1
ATOM 791 N N . VAL A 1 95 ? 9.660 -7.598 -9.087 1.00 91.69 95 VAL A N 1
ATOM 792 C CA . VAL A 1 95 ? 11.112 -7.750 -8.941 1.00 91.69 95 VAL A CA 1
ATOM 793 C C . VAL A 1 95 ? 11.840 -6.734 -9.821 1.00 91.69 95 VAL A C 1
ATOM 795 O O . VAL A 1 95 ? 11.416 -6.434 -10.936 1.00 91.69 95 VAL A O 1
ATOM 798 N N . LEU A 1 96 ? 12.972 -6.219 -9.336 1.00 87.62 96 LEU A N 1
ATOM 799 C CA . LEU A 1 96 ? 13.766 -5.190 -10.014 1.00 87.62 96 LEU A CA 1
ATOM 800 C C . LEU A 1 96 ? 14.163 -5.566 -11.452 1.00 87.62 96 LEU A C 1
ATOM 802 O O . LEU A 1 96 ? 14.167 -4.704 -12.330 1.00 87.62 96 LEU A O 1
ATOM 806 N N . ASP A 1 97 ? 14.490 -6.834 -11.703 1.00 89.19 97 ASP A N 1
ATOM 807 C CA . ASP A 1 97 ? 14.878 -7.300 -13.038 1.00 89.19 97 ASP A CA 1
ATOM 808 C C . ASP A 1 97 ? 13.714 -7.220 -14.036 1.00 89.19 97 ASP A C 1
ATOM 810 O O . ASP A 1 97 ? 13.923 -6.831 -15.184 1.00 89.19 97 ASP A O 1
ATOM 814 N N . GLU A 1 98 ? 12.471 -7.436 -13.591 1.00 87.69 98 GLU A N 1
ATOM 815 C CA . GLU A 1 98 ? 11.289 -7.265 -14.446 1.00 87.69 98 GLU A CA 1
ATOM 816 C C . GLU A 1 98 ? 11.117 -5.810 -14.898 1.00 87.69 98 GLU A C 1
ATOM 818 O O . GLU A 1 98 ? 10.705 -5.558 -16.031 1.00 87.69 98 GLU A O 1
ATOM 823 N N . LEU A 1 99 ? 11.478 -4.843 -14.045 1.00 90.19 99 LEU A N 1
ATOM 824 C CA . LEU A 1 99 ? 11.451 -3.421 -14.399 1.00 90.19 99 LEU A CA 1
ATOM 825 C C . LEU A 1 99 ? 12.482 -3.079 -15.480 1.00 90.19 99 LEU A C 1
ATOM 827 O O . LEU A 1 99 ? 12.265 -2.143 -16.250 1.00 90.19 99 LEU A O 1
ATOM 831 N N . ARG A 1 100 ? 13.612 -3.802 -15.524 1.00 87.12 100 ARG A N 1
ATOM 832 C CA . ARG A 1 100 ? 14.666 -3.598 -16.534 1.00 87.12 100 ARG A CA 1
ATOM 833 C C . ARG A 1 100 ? 14.218 -4.070 -17.908 1.00 87.12 100 ARG A C 1
ATOM 835 O O . ARG A 1 100 ? 14.577 -3.457 -18.910 1.00 87.12 100 ARG A O 1
ATOM 842 N N . GLU A 1 101 ? 13.463 -5.160 -17.942 1.00 90.94 101 GLU A N 1
ATOM 843 C CA . GLU A 1 101 ? 12.971 -5.775 -19.173 1.00 90.94 101 GLU A CA 1
ATOM 844 C C . GLU A 1 101 ? 11.705 -5.090 -19.693 1.00 90.94 101 GLU A C 1
ATOM 846 O O . GLU A 1 101 ? 11.534 -4.940 -20.903 1.00 90.94 101 GLU A O 1
ATOM 851 N N . ASN A 1 102 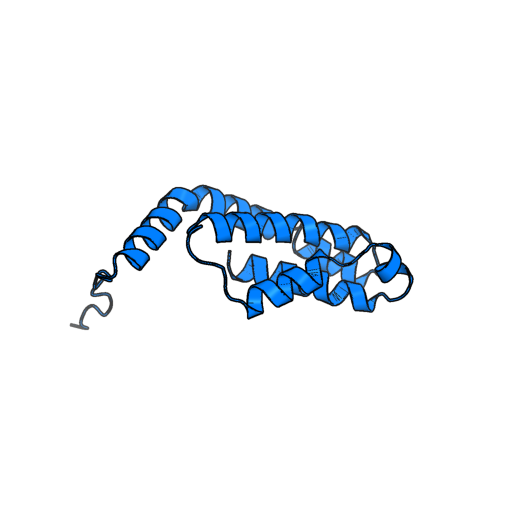? 10.819 -4.656 -18.792 1.00 93.31 102 ASN A N 1
ATOM 852 C CA . ASN A 1 102 ? 9.555 -4.033 -19.146 1.00 93.31 102 ASN A CA 1
ATOM 853 C C . ASN A 1 102 ? 9.132 -2.973 -18.119 1.00 93.31 102 ASN A C 1
ATOM 855 O O . ASN A 1 102 ? 8.601 -3.288 -17.054 1.00 93.31 102 ASN A O 1
ATOM 859 N N . TRP A 1 103 ? 9.269 -1.697 -18.484 1.00 94.94 103 TRP A N 1
ATOM 860 C CA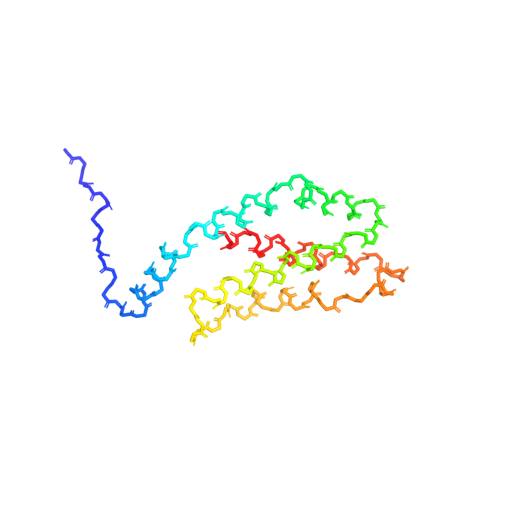 . TRP A 1 103 ? 8.911 -0.588 -17.599 1.00 94.94 103 TRP A CA 1
ATOM 861 C C . TRP A 1 103 ? 7.422 -0.536 -17.221 1.00 94.94 103 TRP A C 1
ATOM 863 O O . TRP A 1 103 ? 7.084 -0.023 -16.154 1.00 94.94 103 TRP A O 1
ATOM 873 N N . ASP A 1 104 ? 6.518 -1.126 -18.012 1.00 94.94 104 ASP A N 1
ATOM 874 C CA . ASP A 1 104 ? 5.087 -1.171 -17.672 1.00 94.94 104 ASP A CA 1
ATOM 875 C C . ASP A 1 104 ? 4.823 -1.918 -16.356 1.00 94.94 104 ASP A C 1
ATOM 877 O O . ASP A 1 104 ? 3.812 -1.673 -15.691 1.00 94.94 104 ASP A O 1
ATOM 881 N N . LYS A 1 105 ? 5.763 -2.771 -15.927 1.00 95.12 105 LYS A N 1
ATOM 882 C CA . LYS A 1 105 ? 5.753 -3.451 -14.625 1.00 95.12 105 LYS A CA 1
ATOM 883 C C . LYS A 1 105 ? 5.918 -2.500 -13.437 1.00 95.12 105 LYS A C 1
ATOM 885 O O . LYS A 1 105 ? 5.612 -2.886 -12.317 1.00 95.12 105 LYS A O 1
ATOM 890 N N . ALA A 1 106 ? 6.315 -1.246 -13.658 1.00 96.31 106 ALA A N 1
ATOM 891 C CA . ALA A 1 106 ? 6.322 -0.219 -12.619 1.00 96.31 106 ALA A CA 1
ATOM 892 C C . ALA A 1 106 ? 4.918 0.347 -12.324 1.00 96.31 106 ALA A C 1
ATOM 894 O O . ALA A 1 106 ? 4.722 0.968 -11.280 1.00 96.31 106 ALA A O 1
ATOM 895 N N . ARG A 1 107 ? 3.925 0.152 -13.212 1.00 97.12 107 ARG A N 1
ATOM 896 C CA . ARG A 1 107 ? 2.566 0.695 -13.015 1.00 97.12 107 ARG A CA 1
ATOM 897 C C . ARG A 1 107 ? 1.867 0.115 -11.776 1.00 97.12 107 ARG A C 1
ATOM 899 O O . ARG A 1 107 ? 1.388 0.924 -10.979 1.00 97.12 107 ARG A O 1
ATOM 906 N N . PRO A 1 108 ? 1.851 -1.217 -11.552 1.00 98.06 108 PRO A N 1
ATOM 907 C CA . PRO A 1 108 ? 1.251 -1.797 -10.350 1.00 98.06 108 PRO A CA 1
ATOM 908 C C . PRO A 1 108 ? 1.879 -1.290 -9.048 1.00 98.06 108 PRO A C 1
ATOM 910 O O . PRO A 1 108 ? 1.172 -1.123 -8.060 1.00 98.06 108 PRO A O 1
ATOM 913 N N . ILE A 1 109 ? 3.185 -0.984 -9.045 1.00 98.19 109 ILE A N 1
ATOM 914 C CA . ILE A 1 109 ? 3.880 -0.426 -7.873 1.00 98.19 109 ILE A CA 1
ATOM 915 C C . ILE A 1 109 ? 3.230 0.897 -7.443 1.00 98.19 109 ILE A C 1
ATOM 917 O O . ILE A 1 109 ? 2.921 1.092 -6.265 1.00 98.19 109 ILE A O 1
ATOM 921 N N . LEU A 1 110 ? 3.004 1.809 -8.396 1.00 97.75 110 LEU A N 1
ATOM 922 C CA . LEU A 1 110 ? 2.350 3.084 -8.105 1.00 97.75 110 LEU A CA 1
ATOM 923 C C . LEU A 1 110 ? 0.878 2.911 -7.751 1.00 97.75 110 LEU A C 1
ATOM 925 O O . LEU A 1 110 ? 0.405 3.566 -6.828 1.00 97.75 110 LEU A O 1
ATOM 929 N N . GLU A 1 111 ? 0.157 2.054 -8.469 1.00 98.31 111 GLU A N 1
ATOM 930 C CA . GLU A 1 111 ? -1.254 1.785 -8.194 1.00 98.31 111 GLU A CA 1
ATOM 931 C C . GLU A 1 111 ? -1.446 1.304 -6.750 1.00 98.31 111 GLU A C 1
ATOM 933 O O . GLU A 1 111 ? -2.229 1.892 -6.003 1.00 98.31 111 GLU A O 1
ATOM 938 N N . ALA A 1 112 ? -0.651 0.327 -6.311 1.00 98.62 112 ALA A N 1
ATOM 939 C CA . ALA A 1 112 ? -0.682 -0.171 -4.942 1.00 98.62 112 ALA A CA 1
ATOM 940 C C . ALA A 1 112 ? -0.406 0.925 -3.906 1.00 98.62 112 ALA A C 1
ATOM 942 O O . ALA A 1 112 ? -1.150 1.045 -2.930 1.00 98.62 112 ALA A O 1
ATOM 943 N N . PHE A 1 113 ? 0.607 1.765 -4.135 1.00 98.44 113 PHE A N 1
ATOM 944 C CA . PHE A 1 113 ? 0.911 2.886 -3.247 1.00 98.44 113 PHE A CA 1
ATOM 945 C C . PHE A 1 113 ? -0.237 3.900 -3.168 1.00 98.44 113 PHE A C 1
ATOM 947 O O . PHE A 1 113 ? -0.632 4.296 -2.072 1.00 98.44 113 PHE A O 1
ATOM 954 N N . LEU A 1 114 ? -0.796 4.301 -4.312 1.00 98.06 114 LEU A N 1
ATOM 955 C CA . LEU A 1 114 ? -1.888 5.273 -4.380 1.00 98.06 114 LEU A CA 1
ATOM 956 C C . LEU A 1 114 ? -3.151 4.756 -3.689 1.00 98.06 114 LEU A C 1
ATOM 958 O O . LEU A 1 114 ? -3.786 5.501 -2.945 1.00 98.06 114 LEU A O 1
ATOM 962 N N . HIS A 1 115 ? -3.487 3.480 -3.884 1.00 98.50 115 HIS A N 1
ATOM 963 C CA . HIS A 1 115 ? -4.611 2.849 -3.201 1.00 98.50 115 HIS A CA 1
ATOM 964 C C . HIS A 1 115 ? -4.372 2.730 -1.695 1.00 98.50 115 HIS A C 1
ATOM 966 O O . HIS A 1 115 ? -5.264 3.070 -0.922 1.00 98.50 115 HIS A O 1
ATOM 972 N N . ALA A 1 116 ? -3.188 2.284 -1.261 1.00 98.38 116 ALA A N 1
ATOM 973 C CA . ALA A 1 116 ? -2.863 2.201 0.161 1.00 98.38 116 ALA A CA 1
ATOM 974 C C . ALA A 1 116 ? -2.964 3.576 0.833 1.00 98.38 116 ALA A C 1
ATOM 976 O O . ALA A 1 116 ? -3.621 3.711 1.859 1.00 98.38 116 ALA A O 1
ATOM 977 N N . LYS A 1 117 ? -2.387 4.603 0.203 1.00 97.56 117 LYS A N 1
ATOM 978 C CA . LYS A 1 117 ? -2.445 5.991 0.662 1.00 97.56 117 LYS A CA 1
ATOM 979 C C . LYS A 1 117 ? -3.864 6.565 0.683 1.00 97.56 117 LYS A C 1
ATOM 981 O O . LYS A 1 117 ? -4.142 7.407 1.518 1.00 97.56 117 LYS A O 1
ATOM 986 N N . TYR A 1 118 ? -4.738 6.178 -0.244 1.00 97.25 118 TYR A N 1
ATOM 987 C CA . TYR A 1 118 ? -6.122 6.665 -0.271 1.00 97.25 118 TYR A CA 1
ATOM 988 C C . TYR A 1 118 ? -6.953 6.156 0.917 1.00 97.25 118 TYR A C 1
ATOM 990 O O . TYR A 1 118 ? -7.850 6.856 1.375 1.00 97.25 118 TYR A O 1
ATOM 998 N N . PHE A 1 119 ? -6.684 4.930 1.379 1.00 96.69 119 PHE A N 1
ATOM 999 C CA . PHE A 1 119 ? -7.389 4.330 2.517 1.00 96.69 119 PHE A CA 1
ATOM 1000 C C . PHE A 1 119 ? -6.787 4.676 3.880 1.00 96.69 119 PHE A C 1
ATOM 1002 O O . PHE A 1 119 ? -7.443 4.428 4.892 1.00 96.69 119 PHE A O 1
ATOM 1009 N N . LEU A 1 120 ? -5.557 5.186 3.894 1.00 95.75 120 LEU A N 1
ATOM 1010 C CA . LEU A 1 120 ? -4.932 5.776 5.069 1.00 95.75 120 LEU A CA 1
ATOM 1011 C C . LEU A 1 120 ? -5.510 7.167 5.341 1.00 95.75 120 LEU A C 1
ATOM 1013 O O . LEU A 1 120 ? -5.855 7.412 6.515 1.00 95.75 120 LEU A O 1
#

Organism: NCBI:txid1246637

Radius of gyration: 17.81 Å; chains: 1; bounding box: 50×36×39 Å

Sequence (120 aa):
MPDNIFQNKSDQNPEIQILFENIKLKLPELEELLENSNSNHNYEYFLYRFYHGSYKVEYAIGMTKIIVKTLQNIYPEKSLNSLFLKIIHEGTEVVLDELRENWDKARPILEAFLHAKYFL

Foldseek 3Di:
DPPDPPPPPPDPPPLVVLLVVLCVVCVVVVVVLLVVCPDCVHPVVLVVCLVVLHLCVLVLLVSLVVLLVSVCVSPVVDDDDPVLVVLNCQQNPDDSVVCVVPVVSSVSVNSSSVSSSVVD